Protein AF-A0A919PN87-F1 (afdb_monomer_lite)

Secondary structure (DSSP, 8-state):
--HHHHHHHHHHHHHHHHHHHHHHHHHHHS-SSSS-SB-HHHHHHHHHHHHHHHTTS-HHHHHHHHTT---TTTHHHHHHHHHHHHHHHHH--TTTB-HHHHHHHHHHHHHHHHTS-HHHHHHHHHHHHHHHHH--SHHHHHHHHHHHHHTTSS-GGG----PPPS------GGG-

Radius of gyration: 15.92 Å; chains: 1; bounding box: 39×38×41 Å

Organism: NCBI:txid685454

Sequence (176 aa):
MTTLERDAALARSLYHLATGTLSWLDDHVTGDRDEPDVDADALARMRRSVDWLLARLPADERARIEAGAADAASLPAVAGIFVDVQWWVGACDEDEIDLHVAVKTQESAVSHLLGLPDDQRDRFIELLDELAAAEPHAGRRYELLVFAFECGLVDDEDEPQHEEPDQREWVRPEDR

pLDDT: mean 92.38, std 7.07, range [63.16, 98.38]

Foldseek 3Di:
DDPFVLLQVLLLLLLCLLVVLLVVLVCQQPDPDPDGQADPVLSVLLVVLLVVLLVPDDPVQSVCSVVSNHTNVCRLSSLLSSLLSLLSLVQDDRVHHNPVSSVVSLVVSLVVLVVDDPVSNVVSLVSLVVNLVVDPDPLSSVSSQQVCVVSVVDDPVSHDPDDHPPDNHRDRPVRD

Structure (mmCIF, N/CA/C/O backbone):
data_AF-A0A919PN87-F1
#
_entry.id   AF-A0A919PN87-F1
#
loop_
_atom_site.group_PDB
_atom_site.id
_atom_site.type_symbol
_atom_site.label_atom_id
_atom_site.label_alt_id
_atom_site.label_comp_id
_atom_site.label_asym_id
_atom_site.label_entity_id
_atom_site.label_seq_id
_atom_site.pdbx_PDB_ins_code
_atom_site.Cartn_x
_atom_site.Cartn_y
_atom_site.Cartn_z
_atom_site.occupancy
_atom_site.B_iso_or_equiv
_atom_site.auth_seq_id
_atom_site.auth_comp_id
_atom_site.auth_asym_id
_atom_site.auth_atom_id
_atom_site.pdbx_PDB_model_num
ATOM 1 N N . MET A 1 1 ? -6.557 9.072 22.293 1.00 73.50 1 MET A N 1
ATOM 2 C CA . MET A 1 1 ? -6.964 8.822 20.900 1.00 73.50 1 MET A CA 1
ATOM 3 C C . MET A 1 1 ? -7.935 7.649 20.886 1.00 73.50 1 MET A C 1
ATOM 5 O O . MET A 1 1 ? -7.617 6.600 21.452 1.00 73.50 1 MET A O 1
ATOM 9 N N . THR A 1 2 ? -9.137 7.843 20.351 1.00 90.12 2 THR A N 1
ATOM 10 C CA . THR A 1 2 ? -10.133 6.769 20.154 1.00 90.12 2 THR A CA 1
ATOM 11 C C . THR A 1 2 ? -9.659 5.795 19.071 1.00 90.12 2 THR A C 1
ATOM 13 O O . THR A 1 2 ? -8.828 6.191 18.262 1.00 90.12 2 THR A O 1
ATOM 16 N N . THR A 1 3 ? -10.168 4.556 19.027 1.00 90.62 3 THR A N 1
ATOM 17 C CA . THR A 1 3 ? -9.815 3.572 17.978 1.00 90.62 3 THR A CA 1
ATOM 18 C C . THR A 1 3 ? -10.000 4.150 16.573 1.00 90.62 3 THR A C 1
ATOM 20 O O . THR A 1 3 ? -9.064 4.139 15.788 1.00 90.62 3 THR A O 1
ATOM 23 N N . LEU A 1 4 ? -11.137 4.807 16.313 1.00 91.19 4 LEU A N 1
ATOM 24 C CA . LEU A 1 4 ? -11.420 5.467 15.031 1.00 91.19 4 LEU A CA 1
ATOM 25 C C . LEU A 1 4 ? -10.387 6.541 14.660 1.00 91.19 4 LEU A C 1
ATOM 27 O O . LEU A 1 4 ? -10.016 6.673 13.499 1.00 91.19 4 LEU A O 1
ATOM 31 N N . GLU A 1 5 ? -9.917 7.326 15.631 1.00 91.25 5 GLU A N 1
ATOM 32 C CA . GLU A 1 5 ? -8.873 8.324 15.376 1.00 91.25 5 GLU A CA 1
ATOM 33 C C . GLU A 1 5 ? -7.522 7.670 15.052 1.00 91.25 5 GLU A C 1
ATOM 35 O O . GLU A 1 5 ? -6.783 8.215 14.230 1.00 91.25 5 GLU A O 1
ATOM 40 N N . ARG A 1 6 ? -7.203 6.520 15.670 1.00 93.25 6 ARG A N 1
ATOM 41 C CA . ARG A 1 6 ? -5.949 5.791 15.397 1.00 93.25 6 ARG A CA 1
ATOM 42 C C . ARG A 1 6 ? -5.994 5.135 14.031 1.00 93.25 6 ARG A C 1
ATOM 44 O O . ARG A 1 6 ? -5.060 5.332 13.266 1.00 93.25 6 ARG A O 1
ATOM 51 N N . ASP A 1 7 ? -7.094 4.463 13.705 1.00 96.25 7 ASP A N 1
ATOM 52 C CA . ASP A 1 7 ? -7.295 3.816 12.407 1.00 96.25 7 ASP A CA 1
ATOM 53 C C . ASP A 1 7 ? -7.237 4.842 11.276 1.00 96.25 7 ASP A C 1
ATOM 55 O O . ASP A 1 7 ? -6.569 4.632 10.270 1.00 96.25 7 ASP A O 1
ATOM 59 N N . ALA A 1 8 ? -7.860 6.008 11.470 1.00 95.12 8 ALA A N 1
ATOM 60 C CA . ALA A 1 8 ? -7.774 7.101 10.512 1.00 95.12 8 ALA A CA 1
ATOM 61 C C . ALA A 1 8 ? -6.341 7.650 10.375 1.00 95.12 8 ALA A C 1
ATOM 63 O O . ALA A 1 8 ? -5.932 8.050 9.287 1.00 95.12 8 ALA A O 1
ATOM 64 N N . ALA A 1 9 ? -5.572 7.712 11.466 1.00 95.56 9 ALA A N 1
ATOM 65 C CA . ALA A 1 9 ? -4.174 8.133 11.413 1.00 95.56 9 ALA A CA 1
ATOM 66 C C . ALA A 1 9 ? -3.301 7.108 10.678 1.00 95.56 9 ALA A C 1
ATOM 68 O O . ALA A 1 9 ? -2.539 7.506 9.801 1.00 95.56 9 ALA A O 1
ATOM 69 N N . LEU A 1 10 ? -3.475 5.817 10.966 1.00 97.38 10 LEU A N 1
ATOM 70 C CA . LEU A 1 10 ? -2.796 4.730 10.267 1.00 97.38 10 LEU A CA 1
ATOM 71 C C . LEU A 1 10 ? -3.145 4.728 8.772 1.00 97.38 10 LEU A C 1
ATOM 73 O O . LEU A 1 10 ? -2.243 4.686 7.940 1.00 97.38 10 LEU A O 1
ATOM 77 N N . ALA A 1 11 ? -4.426 4.880 8.418 1.00 97.25 11 ALA A N 1
ATOM 78 C CA . ALA A 1 11 ? -4.868 4.964 7.027 1.00 97.25 11 ALA A CA 1
ATOM 79 C C . ALA A 1 11 ? -4.181 6.118 6.282 1.00 97.25 11 ALA A C 1
ATOM 81 O O . ALA A 1 11 ? -3.697 5.938 5.169 1.00 97.25 11 ALA A O 1
ATOM 82 N N . ARG A 1 12 ? -4.071 7.303 6.895 1.00 95.88 12 ARG A N 1
ATOM 83 C CA . ARG A 1 12 ? -3.339 8.422 6.280 1.00 95.88 12 ARG A CA 1
ATOM 84 C C . ARG A 1 12 ? -1.854 8.118 6.112 1.00 95.88 12 ARG A C 1
ATOM 86 O O . ARG A 1 12 ? -1.320 8.390 5.041 1.00 95.88 12 ARG A O 1
ATOM 93 N N . SER A 1 13 ? -1.200 7.551 7.126 1.00 96.56 13 SER A N 1
ATOM 94 C CA . SER A 1 13 ? 0.222 7.192 7.047 1.00 96.56 13 SER A CA 1
ATOM 95 C C . SER A 1 13 ? 0.493 6.197 5.917 1.00 96.56 13 SER A C 1
ATOM 97 O O . SER A 1 13 ? 1.352 6.453 5.077 1.00 96.56 13 SER A O 1
ATOM 99 N N . LEU A 1 14 ? -0.286 5.115 5.834 1.00 97.50 14 LEU A N 1
ATOM 100 C CA . LEU A 1 14 ? -0.140 4.095 4.790 1.00 97.50 14 LEU A CA 1
ATOM 101 C C . LEU A 1 14 ? -0.439 4.653 3.392 1.00 97.50 14 LEU A C 1
ATOM 103 O O . LEU A 1 14 ? 0.272 4.341 2.439 1.00 97.50 14 LEU A O 1
ATOM 107 N N . TYR A 1 15 ? -1.440 5.529 3.259 1.00 95.38 15 TYR A N 1
ATOM 108 C CA . TYR A 1 15 ? -1.743 6.167 1.977 1.00 95.38 15 TYR A CA 1
ATOM 109 C C . TYR A 1 15 ? -0.616 7.102 1.528 1.00 95.38 15 TYR A C 1
ATOM 111 O O . TYR A 1 15 ? -0.219 7.086 0.361 1.00 95.38 15 TYR A O 1
ATOM 119 N N . HIS A 1 16 ? -0.066 7.897 2.450 1.00 94.94 16 HIS A N 1
ATOM 120 C CA . HIS A 1 16 ? 1.081 8.756 2.167 1.00 94.94 16 HIS A CA 1
ATOM 121 C C . HIS A 1 16 ? 2.330 7.956 1.813 1.00 94.94 16 HIS A C 1
ATOM 123 O O . HIS A 1 16 ? 3.074 8.379 0.934 1.00 94.94 16 HIS A O 1
ATOM 129 N N . LEU A 1 17 ? 2.541 6.800 2.441 1.00 95.81 17 LEU A N 1
ATOM 130 C CA . LEU A 1 17 ? 3.618 5.893 2.067 1.00 95.81 17 LEU A CA 1
ATOM 131 C C . LEU A 1 17 ? 3.427 5.345 0.655 1.00 95.81 17 LEU A C 1
ATOM 133 O O . LEU A 1 17 ? 4.314 5.508 -0.172 1.00 95.81 17 LEU A O 1
ATOM 137 N N . ALA A 1 18 ? 2.263 4.769 0.349 1.00 96.06 18 ALA A N 1
ATOM 138 C CA . ALA A 1 18 ? 1.993 4.201 -0.971 1.00 96.06 18 ALA A CA 1
ATOM 139 C C . ALA A 1 18 ? 2.124 5.254 -2.089 1.00 96.06 18 ALA A C 1
ATOM 141 O O . ALA A 1 18 ? 2.821 5.043 -3.081 1.00 96.06 18 ALA A O 1
ATOM 142 N N . THR A 1 19 ? 1.496 6.420 -1.920 1.00 94.38 19 THR A N 1
ATOM 143 C CA . THR A 1 19 ? 1.554 7.504 -2.918 1.00 94.38 19 THR A CA 1
ATOM 144 C C . THR A 1 19 ? 2.916 8.190 -2.973 1.00 94.38 19 THR A C 1
ATOM 146 O O . THR A 1 19 ? 3.364 8.563 -4.058 1.00 94.38 19 THR A O 1
ATOM 149 N N . GLY A 1 20 ? 3.596 8.326 -1.832 1.00 94.69 20 GLY A N 1
ATOM 150 C CA . GLY A 1 20 ? 4.961 8.834 -1.740 1.00 94.69 20 GLY A CA 1
ATOM 151 C C . GLY A 1 20 ? 5.955 7.931 -2.462 1.00 94.69 20 GLY A C 1
ATOM 152 O O . GLY A 1 20 ? 6.761 8.441 -3.231 1.00 94.69 20 GLY A O 1
ATOM 153 N N . THR A 1 21 ? 5.843 6.608 -2.302 1.00 96.25 21 THR A N 1
ATOM 154 C CA . THR A 1 21 ? 6.639 5.621 -3.046 1.00 96.25 21 THR A CA 1
ATOM 155 C C . THR A 1 21 ? 6.463 5.791 -4.551 1.00 96.25 21 THR A C 1
ATOM 157 O O . THR A 1 21 ? 7.446 5.968 -5.260 1.00 96.25 21 THR A O 1
ATOM 160 N N . LEU A 1 22 ? 5.222 5.801 -5.046 1.00 96.31 22 LEU A N 1
ATOM 161 C CA . LEU A 1 22 ? 4.972 5.954 -6.483 1.00 96.31 22 LEU A CA 1
ATOM 162 C C . LEU A 1 22 ? 5.480 7.300 -7.021 1.00 96.31 22 LEU A C 1
ATOM 164 O O . LEU A 1 22 ? 6.008 7.356 -8.127 1.00 96.31 22 LEU A O 1
ATOM 168 N N . SER A 1 23 ? 5.343 8.374 -6.238 1.00 94.44 23 SER A N 1
ATOM 169 C CA . SER A 1 23 ? 5.833 9.704 -6.627 1.00 94.44 23 SER A CA 1
ATOM 170 C C . SER A 1 23 ? 7.360 9.766 -6.648 1.00 94.44 23 SER A C 1
ATOM 172 O O . SER A 1 23 ? 7.929 10.369 -7.545 1.00 94.44 23 SER A O 1
ATOM 174 N N . TRP A 1 24 ? 8.031 9.121 -5.692 1.00 94.50 24 TRP A N 1
ATOM 175 C CA . TRP A 1 24 ? 9.489 9.022 -5.678 1.00 94.50 24 TRP A CA 1
ATOM 176 C C . TRP A 1 24 ? 10.008 8.219 -6.877 1.00 94.50 24 TRP A C 1
ATOM 178 O O . TRP A 1 24 ? 10.992 8.610 -7.492 1.00 94.50 24 TRP A O 1
ATOM 188 N N . LEU A 1 25 ? 9.311 7.147 -7.270 1.00 95.31 25 LEU A N 1
ATOM 189 C CA . LEU A 1 25 ? 9.653 6.385 -8.474 1.00 95.31 25 LEU A CA 1
ATOM 190 C C . LEU A 1 25 ? 9.480 7.201 -9.769 1.00 95.31 25 LEU A C 1
ATOM 192 O O . LEU A 1 25 ? 10.261 6.998 -10.695 1.00 95.31 25 LEU A O 1
ATOM 196 N N . ASP A 1 26 ? 8.537 8.155 -9.843 1.00 94.06 26 ASP A N 1
ATOM 197 C CA . ASP A 1 26 ? 8.428 9.056 -11.010 1.00 94.06 26 ASP A CA 1
ATOM 198 C C . ASP A 1 26 ? 9.726 9.856 -11.225 1.00 94.06 26 ASP A C 1
ATOM 200 O O . ASP A 1 26 ? 10.157 10.038 -12.366 1.00 94.06 26 ASP A O 1
ATOM 204 N N . ASP A 1 27 ? 10.378 10.299 -10.143 1.00 91.38 27 ASP A N 1
ATOM 205 C CA . ASP A 1 27 ? 11.636 11.053 -10.227 1.00 91.38 27 ASP A CA 1
ATOM 206 C C . ASP A 1 27 ? 12.764 10.211 -10.862 1.00 91.38 27 ASP A C 1
ATOM 208 O O . ASP A 1 27 ? 13.685 10.759 -11.474 1.00 91.38 27 ASP A O 1
ATOM 212 N N . HIS A 1 28 ? 12.660 8.880 -10.772 1.00 90.19 28 HIS A N 1
ATOM 213 C CA . HIS A 1 28 ? 13.586 7.911 -11.360 1.00 90.19 28 HIS A CA 1
ATOM 214 C C . HIS A 1 28 ? 13.227 7.484 -12.795 1.00 90.19 28 HIS A C 1
ATOM 216 O O . HIS A 1 28 ? 14.091 6.958 -13.498 1.00 90.19 28 HIS A O 1
ATOM 222 N N . VAL A 1 29 ? 12.013 7.786 -13.275 1.00 88.00 29 VAL A N 1
ATOM 223 C CA . VAL A 1 29 ? 11.628 7.609 -14.690 1.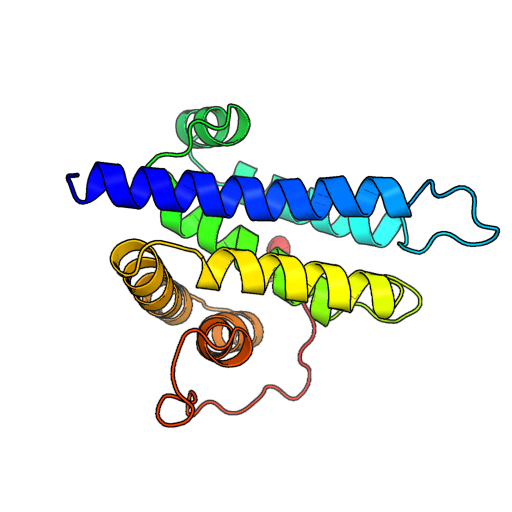00 88.00 29 VAL A CA 1
ATOM 224 C C . VAL A 1 29 ? 12.280 8.671 -15.579 1.00 88.00 29 VAL A C 1
ATOM 226 O O . VAL A 1 29 ? 12.650 8.402 -16.719 1.00 88.00 29 VAL A O 1
ATOM 229 N N . THR A 1 30 ? 12.416 9.903 -15.079 1.00 74.38 30 THR A N 1
ATOM 230 C CA . THR A 1 30 ? 12.934 11.049 -15.854 1.00 74.38 30 THR A CA 1
ATOM 231 C C . THR A 1 30 ? 14.351 11.470 -15.466 1.00 74.38 30 THR A C 1
ATOM 233 O O . THR A 1 30 ? 14.750 12.601 -15.749 1.00 74.38 30 THR A O 1
ATOM 236 N N . GLY A 1 31 ? 15.093 10.603 -14.774 1.00 65.88 31 GLY A N 1
ATOM 237 C CA . GLY A 1 31 ? 16.433 10.914 -14.282 1.00 65.88 31 GLY A CA 1
ATOM 238 C C . GLY A 1 31 ? 17.384 11.364 -15.397 1.00 65.88 31 GLY A C 1
ATOM 239 O O . GLY A 1 31 ? 17.297 10.910 -16.531 1.00 65.88 31 GLY A O 1
ATOM 240 N N . ASP A 1 32 ? 18.339 12.233 -15.058 1.00 63.16 32 ASP A N 1
ATOM 241 C CA . ASP A 1 32 ? 19.365 12.795 -15.964 1.00 63.16 32 ASP A CA 1
ATOM 242 C C . ASP A 1 32 ? 20.426 11.748 -16.412 1.00 63.16 32 ASP A C 1
ATOM 244 O O . ASP A 1 32 ? 21.548 12.095 -16.786 1.00 63.16 32 ASP A O 1
ATOM 248 N N . ARG A 1 33 ? 20.108 10.450 -16.293 1.00 66.56 33 ARG A N 1
ATOM 249 C CA . ARG A 1 33 ? 20.968 9.304 -16.623 1.00 66.56 33 ARG A CA 1
ATOM 250 C C . ARG A 1 33 ? 20.725 8.857 -18.066 1.00 66.56 33 ARG A C 1
ATOM 252 O O . ARG A 1 33 ? 19.665 9.105 -18.630 1.00 66.56 33 ARG A O 1
ATOM 259 N N . ASP A 1 34 ? 21.715 8.181 -18.652 1.00 71.44 34 ASP A N 1
ATOM 260 C CA . ASP A 1 34 ? 21.617 7.644 -20.018 1.00 71.44 34 ASP A CA 1
ATOM 261 C C . ASP A 1 34 ? 20.506 6.580 -20.151 1.00 71.44 34 ASP A C 1
ATOM 263 O O . ASP A 1 34 ? 19.907 6.453 -21.219 1.00 71.44 34 ASP A O 1
ATOM 267 N N . GLU A 1 35 ? 20.199 5.865 -19.063 1.00 77.12 35 GLU A N 1
ATOM 268 C CA . GLU A 1 35 ? 19.088 4.915 -18.940 1.00 77.12 35 GLU A CA 1
ATOM 269 C C . GLU A 1 35 ? 18.295 5.224 -17.654 1.00 77.12 35 GLU A C 1
ATOM 271 O O . GLU A 1 35 ? 18.912 5.530 -16.626 1.00 77.12 35 GLU A O 1
ATOM 276 N N . PRO A 1 36 ? 16.948 5.218 -17.703 1.00 86.62 36 PRO A N 1
ATOM 277 C CA . PRO A 1 36 ? 16.122 5.462 -16.526 1.00 86.62 36 PRO A CA 1
ATOM 278 C C . PRO A 1 36 ? 16.240 4.298 -15.538 1.00 86.62 36 PRO A C 1
ATOM 280 O O . PRO A 1 36 ? 16.303 3.144 -15.947 1.00 86.62 36 PRO A O 1
ATOM 283 N N . ASP A 1 37 ? 16.218 4.598 -14.238 1.00 92.94 37 ASP A N 1
ATOM 284 C CA . ASP A 1 37 ? 16.276 3.558 -13.199 1.00 92.94 37 ASP A CA 1
ATOM 285 C C . ASP A 1 37 ? 14.909 2.859 -13.006 1.00 92.94 37 ASP A C 1
ATOM 287 O O . ASP A 1 37 ? 14.804 1.891 -12.257 1.00 92.94 37 ASP A O 1
ATOM 291 N N . VAL A 1 38 ? 13.841 3.387 -13.615 1.00 95.56 38 VAL A N 1
ATOM 292 C CA . VAL A 1 38 ? 12.475 2.850 -13.549 1.00 95.56 38 VAL A CA 1
ATOM 293 C C . VAL A 1 38 ? 11.846 2.900 -14.937 1.00 95.56 38 VAL A C 1
ATOM 295 O O . VAL A 1 38 ? 11.784 3.964 -15.562 1.00 95.56 38 VAL A O 1
ATOM 298 N N . ASP A 1 39 ? 11.309 1.771 -15.392 1.00 95.62 39 ASP A N 1
ATOM 299 C CA . ASP A 1 39 ? 10.525 1.694 -16.617 1.00 95.62 39 ASP A CA 1
ATOM 300 C C . ASP A 1 39 ? 9.183 2.432 -16.466 1.00 95.62 39 ASP A C 1
ATOM 302 O O . ASP A 1 39 ? 8.369 2.183 -15.566 1.00 95.62 39 ASP A O 1
ATOM 306 N N . ALA A 1 40 ? 8.926 3.353 -17.395 1.00 95.12 40 ALA A N 1
ATOM 307 C CA . ALA A 1 40 ? 7.734 4.192 -17.369 1.00 95.12 40 ALA A CA 1
ATOM 308 C C . ALA A 1 40 ? 6.441 3.376 -17.537 1.00 95.12 40 ALA A C 1
ATOM 310 O O . ALA A 1 40 ? 5.409 3.716 -16.947 1.00 95.12 40 ALA A O 1
ATOM 311 N N . ASP A 1 41 ? 6.476 2.305 -18.336 1.00 95.88 41 ASP A N 1
ATOM 312 C CA . ASP A 1 41 ? 5.302 1.483 -18.619 1.00 95.88 41 ASP A CA 1
ATOM 313 C C . ASP A 1 41 ? 4.954 0.566 -17.436 1.00 95.88 41 ASP A C 1
ATOM 315 O O . ASP A 1 41 ? 3.766 0.379 -17.134 1.00 95.88 41 ASP A O 1
ATOM 319 N N . ALA A 1 42 ? 5.952 0.037 -16.726 1.00 95.75 42 ALA A N 1
ATOM 320 C CA . ALA A 1 42 ? 5.802 -0.678 -15.463 1.00 95.75 42 ALA A CA 1
ATOM 321 C C . ALA A 1 42 ? 5.158 0.216 -14.395 1.00 95.75 42 ALA A C 1
ATOM 323 O O . ALA A 1 42 ? 4.099 -0.128 -13.857 1.00 95.75 42 ALA A O 1
ATOM 324 N N . LEU A 1 43 ? 5.695 1.419 -14.169 1.00 97.06 43 LEU A N 1
ATOM 325 C CA . LEU A 1 43 ? 5.123 2.350 -13.194 1.00 97.06 43 LEU A CA 1
ATOM 326 C C . LEU A 1 43 ? 3.699 2.787 -13.580 1.00 97.06 43 LEU A C 1
ATOM 328 O O . LEU A 1 43 ? 2.796 2.835 -12.737 1.00 97.06 43 LEU A O 1
ATOM 332 N N . ALA A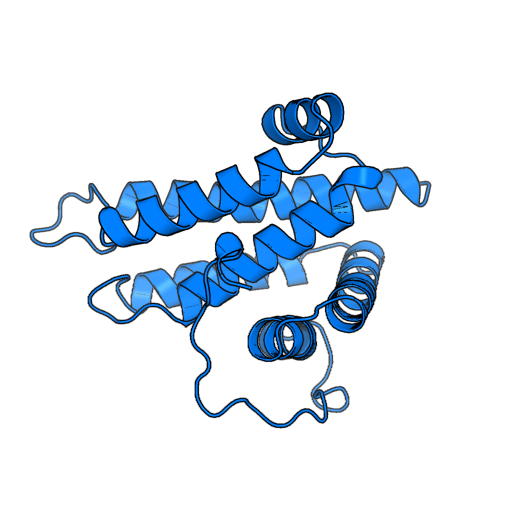 1 44 ? 3.444 3.039 -14.868 1.00 96.56 44 ALA A N 1
ATOM 333 C CA . ALA A 1 44 ? 2.105 3.362 -15.356 1.00 96.56 44 ALA A CA 1
ATOM 334 C C . ALA A 1 44 ? 1.109 2.202 -15.166 1.00 96.56 44 ALA A C 1
ATOM 336 O O . ALA A 1 44 ? -0.072 2.448 -14.897 1.00 96.56 44 ALA A O 1
ATOM 337 N N . ARG A 1 45 ? 1.548 0.939 -15.288 1.00 96.12 45 ARG A N 1
ATOM 338 C CA . ARG A 1 45 ? 0.720 -0.241 -14.969 1.00 96.12 45 ARG A CA 1
ATOM 339 C C . ARG A 1 45 ? 0.349 -0.278 -13.489 1.00 96.12 45 ARG A C 1
ATOM 341 O O . ARG A 1 45 ? -0.829 -0.490 -13.183 1.00 96.12 45 ARG A O 1
ATOM 348 N N . MET A 1 46 ? 1.298 -0.013 -12.593 1.00 97.06 46 MET A N 1
ATOM 349 C CA . MET A 1 46 ? 1.013 0.009 -11.159 1.00 97.06 46 MET A CA 1
ATOM 350 C C . MET A 1 46 ? 0.028 1.127 -10.793 1.00 97.06 46 MET A C 1
ATOM 352 O O . MET A 1 46 ? -0.957 0.887 -10.096 1.00 97.06 46 MET A O 1
ATOM 356 N N . ARG A 1 47 ? 0.203 2.334 -11.346 1.00 96.81 47 ARG A N 1
ATOM 357 C CA . ARG A 1 47 ? -0.736 3.454 -11.135 1.00 96.81 47 ARG A CA 1
ATOM 358 C C . ARG A 1 47 ? -2.158 3.116 -11.574 1.00 96.81 47 ARG A C 1
ATOM 360 O O . ARG A 1 47 ? -3.093 3.331 -10.810 1.00 96.81 47 ARG A O 1
ATOM 367 N N . ARG A 1 48 ? -2.322 2.505 -12.753 1.00 96.75 48 ARG A N 1
ATOM 368 C CA . ARG A 1 48 ? -3.639 2.039 -13.224 1.00 96.75 48 ARG A CA 1
ATOM 369 C C . ARG A 1 48 ? -4.276 1.022 -12.275 1.00 96.75 48 ARG A C 1
ATOM 371 O O . ARG A 1 48 ? -5.490 1.047 -12.101 1.00 96.75 48 ARG A O 1
ATOM 378 N N . SER A 1 49 ? -3.469 0.165 -11.657 1.00 96.62 49 SER A N 1
ATOM 379 C CA . SER A 1 49 ? -3.937 -0.828 -10.683 1.00 96.62 49 SER A CA 1
ATOM 380 C C . SER A 1 49 ? -4.416 -0.171 -9.385 1.00 96.62 49 SER A C 1
ATOM 382 O O . SER A 1 49 ? -5.469 -0.530 -8.856 1.00 96.62 49 SER A O 1
ATOM 384 N N . VAL A 1 50 ? -3.698 0.850 -8.901 1.00 95.81 50 VAL A N 1
ATOM 385 C CA . VAL A 1 50 ? -4.136 1.672 -7.759 1.00 95.81 50 VAL A CA 1
ATOM 386 C C . VAL A 1 50 ? -5.427 2.422 -8.088 1.00 95.81 50 VAL A C 1
ATOM 388 O O . VAL A 1 50 ? -6.380 2.362 -7.312 1.00 95.81 50 VAL A O 1
ATOM 391 N N . ASP A 1 51 ? -5.504 3.063 -9.256 1.00 95.06 51 ASP A N 1
ATOM 392 C CA . ASP A 1 51 ? -6.712 3.761 -9.708 1.00 95.06 51 ASP A CA 1
ATOM 393 C C . ASP A 1 51 ? -7.911 2.805 -9.803 1.00 95.06 51 ASP A C 1
ATOM 395 O O . ASP A 1 51 ? -9.025 3.150 -9.400 1.00 95.06 51 ASP A O 1
ATOM 399 N N . TRP A 1 52 ? -7.690 1.582 -10.296 1.00 95.50 52 TRP A N 1
ATOM 400 C CA . TRP A 1 52 ? -8.717 0.545 -10.372 1.00 95.50 52 TRP A CA 1
ATOM 401 C C . TRP A 1 52 ? -9.222 0.131 -8.985 1.00 95.50 52 TRP A C 1
ATOM 403 O O . TRP A 1 52 ? -10.435 0.028 -8.782 1.00 95.50 52 TRP A O 1
ATOM 413 N N . LEU A 1 53 ? -8.321 -0.053 -8.012 1.00 94.56 53 LEU A N 1
ATOM 414 C CA . LEU A 1 53 ? -8.683 -0.355 -6.624 1.00 94.56 53 LEU A CA 1
ATOM 415 C C . LEU A 1 53 ? -9.497 0.784 -5.999 1.00 94.56 53 LEU A C 1
ATOM 417 O O . LEU A 1 53 ? -10.574 0.545 -5.449 1.00 94.56 53 LEU A O 1
ATOM 421 N N . LEU A 1 54 ? -9.032 2.026 -6.142 1.00 93.12 54 LEU A N 1
ATOM 422 C CA . LEU A 1 54 ? -9.718 3.209 -5.617 1.00 93.12 54 LEU A CA 1
ATOM 423 C C . LEU A 1 54 ? -11.093 3.418 -6.266 1.00 93.12 54 LEU A C 1
ATOM 425 O O . LEU A 1 54 ? -12.037 3.843 -5.599 1.00 93.12 54 LEU A O 1
ATOM 429 N N . ALA A 1 55 ? -11.253 3.081 -7.547 1.00 94.12 55 ALA A N 1
ATOM 430 C CA . ALA A 1 55 ? -12.528 3.187 -8.254 1.00 94.12 55 ALA A CA 1
ATOM 431 C C . ALA A 1 55 ? -13.625 2.248 -7.720 1.00 94.12 55 ALA A C 1
ATOM 433 O O . ALA A 1 55 ? -14.800 2.463 -8.027 1.00 94.12 55 ALA A O 1
ATOM 434 N N . ARG A 1 56 ? -13.268 1.233 -6.923 1.00 92.56 56 ARG A N 1
ATOM 435 C CA . ARG A 1 56 ? -14.217 0.298 -6.292 1.00 92.56 56 ARG A CA 1
ATOM 436 C C . ARG A 1 56 ? -14.756 0.797 -4.955 1.00 92.56 56 ARG A C 1
ATOM 438 O O . ARG A 1 56 ? -15.722 0.227 -4.449 1.00 92.56 56 ARG A O 1
ATOM 445 N N . LEU A 1 57 ? -14.148 1.836 -4.391 1.00 92.94 57 LEU A N 1
ATOM 446 C CA . LEU A 1 57 ? -14.600 2.443 -3.148 1.00 92.94 57 LEU A CA 1
ATOM 447 C C . LEU A 1 57 ? -15.827 3.336 -3.389 1.00 92.94 57 LEU A C 1
ATOM 449 O O . LEU A 1 57 ? -16.013 3.865 -4.493 1.00 92.94 57 LEU A O 1
ATOM 453 N N . PRO A 1 58 ? -16.667 3.551 -2.361 1.00 94.81 58 PRO A N 1
ATOM 454 C CA . PRO A 1 58 ? -17.677 4.601 -2.386 1.00 94.81 58 PRO A CA 1
ATOM 455 C C . PRO A 1 58 ? -17.072 5.944 -2.816 1.00 94.81 58 PRO A C 1
ATOM 457 O O . PRO A 1 58 ? -15.970 6.306 -2.409 1.00 94.81 58 PRO A O 1
ATOM 460 N N . ALA A 1 59 ? -17.788 6.706 -3.648 1.00 92.69 59 ALA A N 1
ATOM 461 C CA . ALA A 1 59 ? -17.245 7.926 -4.253 1.00 92.69 59 ALA A CA 1
ATOM 462 C C . ALA A 1 59 ? -16.811 8.981 -3.219 1.00 92.69 59 ALA A C 1
ATOM 464 O O . ALA A 1 59 ? -15.865 9.729 -3.458 1.00 92.69 59 ALA A O 1
ATOM 465 N N . ASP A 1 60 ? -17.500 9.048 -2.080 1.00 92.50 60 ASP A N 1
ATOM 466 C CA . ASP A 1 60 ? -17.164 9.942 -0.976 1.00 92.50 60 ASP A CA 1
ATOM 467 C C . ASP A 1 60 ? -15.914 9.481 -0.216 1.00 92.50 60 ASP A C 1
ATOM 469 O O . ASP A 1 60 ? -15.111 10.319 0.186 1.00 92.50 60 ASP A O 1
ATOM 473 N N . GLU A 1 61 ? -15.732 8.172 -0.049 1.00 92.62 61 GLU A N 1
ATOM 474 C CA . GLU A 1 61 ? -14.533 7.578 0.543 1.00 92.62 61 GLU A CA 1
ATOM 475 C C . GLU A 1 61 ? -13.318 7.798 -0.360 1.00 92.62 61 GLU A C 1
ATOM 477 O O . GLU A 1 61 ? -12.308 8.343 0.086 1.00 92.62 61 GLU A O 1
ATOM 482 N N . ARG A 1 62 ? -13.453 7.510 -1.660 1.00 93.06 62 ARG A N 1
ATOM 483 C CA . ARG A 1 62 ? -12.410 7.784 -2.655 1.00 93.06 62 ARG A CA 1
ATOM 484 C C . ARG A 1 62 ? -11.988 9.254 -2.641 1.00 93.06 62 ARG A C 1
ATOM 486 O O . ARG A 1 62 ? -10.802 9.544 -2.545 1.00 93.06 62 ARG A O 1
ATOM 493 N N . ALA A 1 63 ? -12.949 10.180 -2.670 1.00 91.31 63 ALA A N 1
ATOM 494 C CA . ALA A 1 63 ? -12.653 11.612 -2.642 1.00 91.31 63 ALA A CA 1
ATOM 495 C C . ALA A 1 63 ? -11.925 12.042 -1.354 1.00 91.31 63 ALA A C 1
ATOM 497 O O . ALA A 1 63 ? -11.081 12.938 -1.394 1.00 91.31 63 ALA A O 1
ATOM 498 N N . ARG A 1 64 ? -12.228 11.414 -0.206 1.00 92.00 64 ARG A N 1
ATOM 499 C CA . ARG A 1 64 ? -11.498 11.655 1.050 1.00 92.00 64 ARG A CA 1
ATOM 500 C C . ARG A 1 64 ? -10.057 11.164 0.959 1.00 92.00 64 ARG A C 1
ATOM 502 O O . ARG A 1 64 ? -9.158 11.915 1.328 1.00 92.00 64 ARG A O 1
ATOM 509 N N . ILE A 1 65 ? -9.833 9.955 0.449 1.00 90.25 65 ILE A N 1
ATOM 510 C CA . ILE A 1 65 ? -8.491 9.389 0.250 1.00 90.25 65 ILE A CA 1
ATOM 511 C C . ILE A 1 65 ? -7.666 10.276 -0.694 1.00 90.25 65 ILE A C 1
ATOM 513 O O . ILE A 1 65 ? -6.579 10.711 -0.324 1.00 90.25 65 ILE A O 1
ATOM 517 N N . GLU A 1 66 ? -8.214 10.633 -1.860 1.00 87.75 66 GLU A N 1
ATOM 518 C CA . GLU A 1 66 ? -7.566 11.506 -2.853 1.00 87.75 66 GLU A CA 1
ATOM 519 C C . GLU A 1 66 ? -7.200 12.883 -2.271 1.00 87.75 66 GLU A C 1
ATOM 521 O O . GLU A 1 66 ? -6.164 13.452 -2.610 1.00 87.75 66 GLU A O 1
ATOM 526 N N . ALA A 1 67 ? -8.011 13.405 -1.345 1.00 88.50 67 ALA A N 1
ATOM 527 C CA . ALA A 1 67 ? -7.743 14.652 -0.631 1.00 88.50 67 ALA A CA 1
ATOM 528 C C . ALA A 1 67 ? -6.744 14.512 0.541 1.00 88.50 67 ALA A C 1
ATOM 530 O O . ALA A 1 67 ? -6.522 15.483 1.267 1.00 88.50 67 ALA A O 1
ATOM 531 N N . GLY A 1 68 ? -6.170 13.324 0.773 1.00 84.06 68 GLY A N 1
ATOM 532 C CA . GLY A 1 68 ? -5.290 13.038 1.916 1.00 84.06 68 GLY A CA 1
ATOM 533 C C . GLY A 1 68 ? -6.025 12.963 3.261 1.00 84.06 68 GLY A C 1
ATOM 534 O O . GLY A 1 68 ? -5.412 13.002 4.326 1.00 84.06 68 GLY A O 1
ATOM 535 N N . ALA A 1 69 ? -7.352 12.862 3.230 1.00 89.00 69 ALA A N 1
ATOM 536 C CA . ALA A 1 69 ? -8.235 12.818 4.388 1.00 89.00 69 ALA A CA 1
ATOM 537 C C . ALA A 1 69 ? -8.777 11.402 4.644 1.00 89.00 69 ALA A C 1
ATOM 539 O O . ALA A 1 69 ? -9.916 11.257 5.092 1.00 89.00 69 ALA A O 1
ATOM 540 N N . ALA A 1 70 ? -7.968 10.370 4.361 1.00 89.00 70 ALA A N 1
ATOM 541 C CA . ALA A 1 70 ? -8.309 8.982 4.660 1.00 89.00 70 ALA A CA 1
ATOM 542 C C . ALA A 1 70 ? -8.771 8.839 6.122 1.00 89.00 70 ALA A C 1
ATOM 544 O O . ALA A 1 70 ? -8.215 9.449 7.050 1.00 89.00 70 ALA A O 1
ATOM 545 N N . ASP A 1 71 ? -9.832 8.065 6.306 1.00 90.94 71 ASP A N 1
ATOM 546 C CA . ASP A 1 71 ? -10.485 7.829 7.587 1.00 90.94 71 ASP A CA 1
ATOM 547 C C . ASP A 1 71 ? -10.372 6.354 7.994 1.00 90.94 71 ASP A C 1
ATOM 549 O O . ASP A 1 71 ? -9.750 5.545 7.309 1.00 90.94 71 ASP A O 1
ATOM 553 N N . ALA A 1 72 ? -10.962 6.000 9.135 1.00 92.94 72 ALA A N 1
ATOM 554 C CA . ALA A 1 72 ? -10.929 4.629 9.634 1.00 92.94 72 ALA A CA 1
ATOM 555 C C . ALA A 1 72 ? -11.587 3.623 8.672 1.00 92.94 72 ALA A C 1
ATOM 557 O O . ALA A 1 72 ? -11.159 2.476 8.612 1.00 92.94 72 ALA A O 1
ATOM 558 N N . ALA A 1 73 ? -12.605 4.038 7.908 1.00 92.88 73 ALA A N 1
ATOM 559 C CA . ALA A 1 73 ? -13.281 3.156 6.956 1.00 92.88 73 ALA A CA 1
ATOM 560 C C . ALA A 1 73 ? -12.386 2.826 5.752 1.00 92.88 73 ALA A C 1
ATOM 562 O O . ALA A 1 73 ? -12.446 1.718 5.231 1.00 92.88 73 ALA A O 1
ATOM 563 N N . SER A 1 74 ? -11.504 3.761 5.389 1.00 94.81 74 SER A N 1
ATOM 564 C CA . SER A 1 74 ? -10.543 3.622 4.290 1.00 94.81 74 SER A CA 1
ATOM 565 C C . SER A 1 74 ? -9.387 2.662 4.604 1.00 94.81 74 SER A C 1
ATOM 567 O O . SER A 1 74 ? -8.664 2.245 3.697 1.00 94.81 74 SER A O 1
ATOM 569 N N . LEU A 1 75 ? -9.169 2.340 5.885 1.00 96.81 75 LEU A N 1
ATOM 570 C CA . LEU A 1 75 ? -7.968 1.651 6.356 1.00 96.81 75 LEU A CA 1
ATOM 571 C C . LEU A 1 75 ? -7.710 0.303 5.645 1.00 96.81 75 LEU A C 1
ATOM 573 O O . LEU A 1 75 ? -6.595 0.133 5.152 1.00 96.81 75 LEU A O 1
ATOM 577 N N . PRO A 1 76 ? -8.682 -0.625 5.503 1.00 97.00 76 PRO A N 1
ATOM 578 C CA . PRO A 1 76 ? -8.435 -1.902 4.825 1.00 97.00 76 PRO A CA 1
ATOM 579 C C . PRO A 1 76 ? -8.013 -1.733 3.363 1.00 97.00 76 PRO A C 1
ATOM 581 O O . PRO A 1 76 ? -7.079 -2.386 2.902 1.00 97.00 76 PRO A O 1
ATOM 584 N N . ALA A 1 77 ? -8.665 -0.821 2.636 1.00 96.06 77 ALA A N 1
ATOM 585 C CA . ALA A 1 77 ? -8.361 -0.570 1.232 1.00 96.06 77 ALA A CA 1
ATOM 586 C C . ALA A 1 77 ? -6.960 0.024 1.057 1.00 96.06 77 ALA A C 1
ATOM 588 O O . ALA A 1 77 ? -6.188 -0.428 0.213 1.00 96.06 77 ALA A O 1
ATOM 589 N N . VAL A 1 78 ? -6.612 1.009 1.886 1.00 96.94 78 VAL A N 1
ATOM 590 C CA . VAL A 1 78 ? -5.297 1.649 1.843 1.00 96.94 78 VAL A CA 1
ATOM 591 C C . VAL A 1 78 ? -4.186 0.678 2.244 1.00 96.94 78 VAL A C 1
ATOM 593 O O . VAL A 1 78 ? -3.151 0.651 1.583 1.00 96.94 78 VAL A O 1
ATOM 596 N N . ALA A 1 79 ? -4.391 -0.134 3.283 1.00 98.19 79 ALA A N 1
ATOM 597 C CA . ALA A 1 79 ? -3.425 -1.152 3.686 1.00 98.19 79 ALA A CA 1
ATOM 598 C C . ALA A 1 79 ? -3.178 -2.166 2.560 1.00 98.19 79 ALA A C 1
ATOM 600 O O . ALA A 1 79 ? -2.029 -2.438 2.221 1.00 98.19 79 ALA A O 1
ATOM 601 N N . GLY A 1 80 ? -4.245 -2.642 1.909 1.00 97.50 80 GLY A N 1
ATOM 602 C CA . GLY A 1 80 ? -4.136 -3.538 0.759 1.00 97.50 80 GLY A CA 1
ATOM 603 C C . GLY A 1 80 ? -3.406 -2.916 -0.438 1.00 97.50 80 GLY A C 1
ATOM 604 O O . GLY A 1 80 ? -2.623 -3.608 -1.086 1.00 97.50 80 GLY A O 1
ATOM 605 N N . ILE A 1 81 ? -3.625 -1.624 -0.718 1.00 97.38 81 ILE A N 1
ATOM 606 C CA . ILE A 1 81 ? -2.890 -0.875 -1.755 1.00 97.38 81 ILE A CA 1
ATOM 607 C C . ILE A 1 81 ? -1.408 -0.762 -1.393 1.00 97.38 81 ILE A C 1
ATOM 609 O O . ILE A 1 81 ? -0.554 -0.966 -2.249 1.00 97.38 81 ILE A O 1
ATOM 613 N N . PHE A 1 82 ? -1.093 -0.434 -0.140 1.00 98.06 82 PHE A N 1
ATOM 614 C CA . PHE A 1 82 ? 0.288 -0.304 0.309 1.00 98.06 82 PHE A CA 1
ATOM 615 C C . PHE A 1 82 ? 1.059 -1.622 0.155 1.00 98.06 82 PHE A C 1
ATOM 617 O O . PHE A 1 82 ? 2.138 -1.616 -0.435 1.00 98.06 82 PHE A O 1
ATOM 624 N N . VAL A 1 83 ? 0.479 -2.747 0.590 1.00 97.88 83 VAL A N 1
ATOM 625 C CA . VAL A 1 83 ? 1.077 -4.079 0.388 1.00 97.88 83 VAL A CA 1
ATOM 626 C C . VAL A 1 83 ? 1.236 -4.389 -1.100 1.00 97.88 83 VAL A C 1
ATOM 628 O O . VAL A 1 83 ? 2.295 -4.849 -1.510 1.00 97.88 83 VAL A O 1
ATOM 631 N N . ASP A 1 84 ? 0.239 -4.070 -1.933 1.00 97.81 84 ASP A N 1
ATOM 632 C CA . ASP A 1 84 ? 0.340 -4.278 -3.383 1.00 97.81 84 ASP A CA 1
ATOM 633 C C . ASP A 1 84 ? 1.484 -3.485 -4.022 1.00 97.81 84 ASP A C 1
ATOM 635 O O . ASP A 1 84 ? 2.114 -3.996 -4.943 1.00 97.81 84 ASP A O 1
ATOM 639 N N . VAL A 1 85 ? 1.750 -2.257 -3.562 1.00 97.88 85 VAL A N 1
ATOM 640 C CA . VAL A 1 85 ? 2.888 -1.450 -4.034 1.00 97.88 85 VAL A CA 1
ATOM 641 C C . VAL A 1 85 ? 4.206 -2.106 -3.644 1.00 97.88 85 VAL A C 1
ATOM 643 O O . VAL A 1 85 ? 5.089 -2.223 -4.485 1.00 97.88 85 VAL A O 1
ATOM 646 N N . GLN A 1 86 ? 4.348 -2.546 -2.394 1.00 97.56 86 GLN A N 1
ATOM 647 C CA . GLN A 1 86 ? 5.594 -3.158 -1.926 1.00 97.56 86 GLN A CA 1
ATOM 648 C C . GLN A 1 86 ? 5.857 -4.521 -2.574 1.00 97.56 86 GLN A C 1
ATOM 650 O O . GLN A 1 86 ? 6.999 -4.812 -2.930 1.00 97.56 86 GLN A O 1
ATOM 655 N N . TRP A 1 87 ? 4.805 -5.321 -2.777 1.00 96.31 87 TRP A N 1
ATOM 656 C CA . TRP A 1 87 ? 4.897 -6.580 -3.509 1.00 96.31 87 TRP A CA 1
ATOM 657 C C . TRP A 1 87 ? 5.291 -6.346 -4.967 1.00 96.31 87 TRP A C 1
ATOM 659 O O . TRP A 1 87 ? 6.201 -7.002 -5.459 1.00 96.31 87 TRP A O 1
ATOM 669 N N . TRP A 1 88 ? 4.666 -5.374 -5.641 1.00 97.19 88 TRP A N 1
ATOM 670 C CA . TRP A 1 88 ? 5.026 -5.017 -7.014 1.00 97.19 88 TRP A CA 1
ATOM 671 C C . TRP A 1 88 ? 6.501 -4.618 -7.131 1.00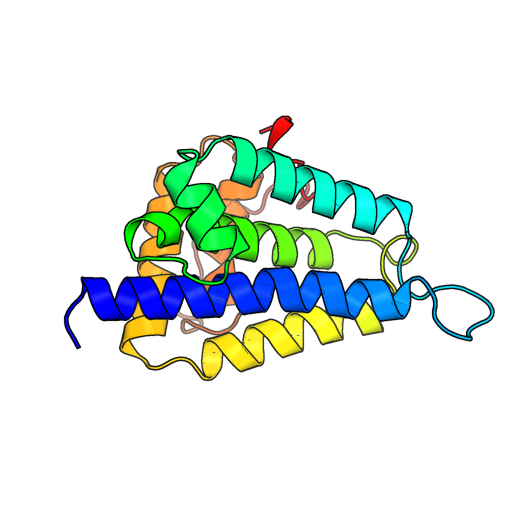 97.19 88 TRP A C 1
ATOM 673 O O . TRP A 1 88 ? 7.202 -5.168 -7.971 1.00 97.19 88 TRP A O 1
ATOM 683 N N . VAL A 1 89 ? 6.994 -3.742 -6.246 1.00 96.88 89 VAL A N 1
ATOM 684 C CA . VAL A 1 89 ? 8.410 -3.334 -6.239 1.00 96.88 89 VAL A CA 1
ATOM 685 C C . VAL A 1 89 ? 9.345 -4.534 -6.076 1.00 96.88 89 VAL A C 1
ATOM 687 O O . VAL A 1 89 ? 10.364 -4.597 -6.753 1.00 96.88 89 VAL A O 1
ATOM 690 N N . GLY A 1 90 ? 9.010 -5.481 -5.195 1.00 94.38 90 GLY A N 1
ATOM 691 C CA . GLY A 1 90 ? 9.824 -6.679 -4.972 1.00 94.38 90 GLY A CA 1
ATOM 692 C C . GLY A 1 90 ? 9.735 -7.724 -6.088 1.00 94.38 90 GLY A C 1
ATOM 693 O O . GLY A 1 90 ? 10.618 -8.571 -6.189 1.00 94.38 90 GLY A O 1
ATOM 694 N N . ALA A 1 91 ? 8.678 -7.681 -6.901 1.00 93.56 91 ALA A N 1
ATOM 695 C CA . ALA A 1 91 ? 8.454 -8.608 -8.006 1.00 93.56 91 ALA A CA 1
ATOM 696 C C . ALA A 1 91 ? 8.995 -8.097 -9.351 1.00 93.56 91 ALA A C 1
ATOM 698 O O . ALA A 1 91 ? 9.137 -8.901 -10.273 1.00 93.56 91 ALA A O 1
ATOM 699 N N . CYS A 1 92 ? 9.273 -6.795 -9.476 1.00 94.38 92 CYS A N 1
ATOM 700 C CA . CYS A 1 92 ? 9.893 -6.222 -10.667 1.00 94.38 92 CYS A CA 1
ATOM 701 C C . CYS A 1 92 ? 11.305 -6.771 -10.887 1.00 94.38 92 CYS A C 1
ATOM 703 O O . CYS A 1 92 ? 12.078 -6.945 -9.942 1.00 94.38 92 CYS A O 1
ATOM 705 N N . ASP A 1 93 ? 11.644 -7.019 -12.150 1.00 92.81 93 ASP A N 1
ATOM 706 C CA . ASP A 1 93 ? 13.009 -7.352 -12.549 1.00 92.81 93 ASP A CA 1
ATOM 707 C C . ASP A 1 93 ? 13.875 -6.091 -12.738 1.00 92.81 93 ASP A C 1
ATOM 709 O O . ASP A 1 93 ? 13.396 -4.960 -12.633 1.00 92.81 93 ASP A O 1
ATOM 713 N N . GLU A 1 94 ? 15.171 -6.295 -13.005 1.00 91.19 94 GLU A N 1
ATOM 714 C CA . GLU A 1 94 ? 16.138 -5.203 -13.200 1.00 91.19 94 GLU A CA 1
ATOM 715 C C . GLU A 1 94 ? 15.849 -4.347 -14.447 1.00 91.19 94 GLU A C 1
ATOM 717 O O . GLU A 1 94 ? 16.342 -3.222 -14.518 1.00 91.19 94 GLU A O 1
ATOM 722 N N . ASP A 1 95 ? 15.061 -4.847 -15.411 1.00 92.38 95 ASP A N 1
ATOM 723 C CA . ASP A 1 95 ? 14.652 -4.082 -16.595 1.00 92.38 95 ASP A CA 1
ATOM 724 C C . ASP A 1 95 ? 13.452 -3.162 -16.275 1.00 92.38 95 ASP A C 1
ATOM 726 O O . ASP A 1 95 ? 13.264 -2.134 -16.929 1.00 92.38 95 ASP A O 1
ATOM 730 N N . GLU A 1 96 ? 12.633 -3.507 -15.273 1.00 95.31 96 GLU A N 1
ATOM 731 C CA . GLU A 1 96 ? 11.492 -2.706 -14.818 1.00 95.31 96 GLU A CA 1
ATOM 732 C C . GLU A 1 96 ? 11.859 -1.693 -13.723 1.00 95.31 96 GLU A C 1
ATOM 734 O O . GLU A 1 96 ? 11.423 -0.538 -13.775 1.00 95.31 96 GLU A O 1
ATOM 739 N N . ILE A 1 97 ? 12.622 -2.111 -12.711 1.00 95.94 97 ILE A N 1
ATOM 740 C CA . ILE A 1 97 ? 13.121 -1.246 -11.637 1.00 95.94 97 ILE A CA 1
ATOM 741 C C . ILE A 1 97 ? 14.552 -1.666 -11.318 1.00 95.94 97 ILE A C 1
ATOM 743 O O . ILE A 1 97 ? 14.800 -2.797 -10.903 1.00 95.94 97 ILE A O 1
ATOM 747 N N . ASP A 1 98 ? 15.489 -0.725 -11.419 1.00 95.69 98 ASP A N 1
ATOM 748 C CA . ASP A 1 98 ? 16.862 -0.938 -10.977 1.00 95.69 98 ASP A CA 1
ATOM 749 C C . ASP A 1 98 ? 16.882 -1.473 -9.536 1.00 95.69 98 ASP A C 1
ATOM 751 O O . ASP A 1 98 ? 16.245 -0.929 -8.626 1.00 95.69 98 ASP A O 1
ATOM 755 N N . LEU A 1 99 ? 17.653 -2.538 -9.311 1.00 94.69 99 LEU A N 1
ATOM 756 C CA . LEU A 1 99 ? 17.670 -3.251 -8.035 1.00 94.69 99 LEU A CA 1
ATOM 757 C C . LEU A 1 99 ? 18.002 -2.332 -6.849 1.00 94.69 99 LEU A C 1
ATOM 759 O O . LEU A 1 99 ? 17.460 -2.505 -5.756 1.00 94.69 99 LEU A O 1
ATOM 763 N N . HIS A 1 100 ? 18.878 -1.337 -7.033 1.00 94.62 100 HIS A N 1
ATOM 764 C CA . HIS A 1 100 ? 19.189 -0.389 -5.966 1.00 94.62 100 HIS A CA 1
ATOM 765 C C . HIS A 1 100 ? 17.979 0.491 -5.638 1.00 94.62 100 HIS A C 1
ATOM 767 O O . HIS A 1 100 ? 17.692 0.716 -4.460 1.00 94.62 100 HIS A O 1
ATOM 773 N N . VAL A 1 101 ? 17.254 0.962 -6.652 1.00 95.81 101 VAL A N 1
ATOM 774 C CA . VAL A 1 101 ? 16.020 1.742 -6.486 1.00 95.81 101 VAL A CA 1
ATOM 775 C C . VAL A 1 101 ? 14.916 0.911 -5.824 1.00 95.81 101 VAL A C 1
ATOM 777 O O . VAL A 1 101 ? 14.276 1.400 -4.884 1.00 95.81 101 VAL A O 1
ATOM 780 N N . ALA A 1 102 ? 14.738 -0.351 -6.223 1.00 96.56 102 ALA A N 1
ATOM 781 C CA . ALA A 1 102 ? 13.776 -1.267 -5.608 1.00 96.56 102 ALA A CA 1
ATOM 782 C C . ALA A 1 102 ? 14.075 -1.484 -4.113 1.00 96.56 102 ALA A C 1
ATOM 784 O O . ALA A 1 102 ? 13.226 -1.216 -3.258 1.00 96.56 102 ALA A O 1
ATOM 785 N N . VAL A 1 103 ? 15.321 -1.847 -3.779 1.00 95.81 103 VAL A N 1
ATOM 786 C CA . VAL A 1 103 ? 15.758 -2.046 -2.386 1.00 95.81 103 VAL A CA 1
ATOM 787 C C . VAL A 1 103 ? 15.586 -0.768 -1.566 1.00 95.81 103 VAL A C 1
ATOM 789 O O . VAL A 1 103 ? 15.066 -0.817 -0.453 1.00 95.81 103 VAL A O 1
ATOM 792 N N . LYS A 1 104 ? 15.961 0.402 -2.101 1.00 96.50 104 LYS A N 1
ATOM 793 C CA . LYS A 1 104 ? 15.791 1.679 -1.386 1.00 96.50 104 LYS A CA 1
ATOM 794 C C . LYS A 1 104 ? 14.340 2.040 -1.127 1.00 96.50 104 LYS A C 1
ATOM 796 O O . LYS A 1 104 ? 14.035 2.579 -0.060 1.00 96.50 104 LYS A O 1
ATOM 801 N N . THR A 1 105 ? 13.458 1.705 -2.056 1.00 96.25 105 THR A N 1
ATOM 802 C CA . THR A 1 105 ? 12.020 1.889 -1.881 1.00 96.25 105 THR A CA 1
ATOM 803 C C . THR A 1 105 ? 11.500 1.056 -0.714 1.00 96.25 105 THR A C 1
ATOM 805 O O . THR A 1 105 ? 10.847 1.599 0.182 1.00 96.25 105 THR A O 1
ATOM 808 N N . GLN A 1 106 ? 11.834 -0.236 -0.689 1.00 96.25 106 GLN A N 1
ATOM 809 C CA . GLN A 1 106 ? 11.386 -1.158 0.354 1.00 96.25 106 GLN A CA 1
ATOM 810 C C . GLN A 1 106 ? 12.008 -0.822 1.718 1.00 96.25 106 GLN A C 1
ATOM 812 O O . GLN A 1 106 ? 11.284 -0.717 2.707 1.00 96.25 106 GLN A O 1
ATOM 817 N N . GLU A 1 107 ? 13.315 -0.534 1.785 1.00 96.25 107 GLU A N 1
ATOM 818 C CA . GLU A 1 107 ? 13.992 -0.101 3.021 1.00 96.25 107 GLU A CA 1
ATOM 819 C C . GLU A 1 107 ? 13.343 1.158 3.616 1.00 96.25 107 GLU A C 1
ATOM 821 O O . GLU A 1 107 ? 13.142 1.252 4.830 1.00 96.25 107 GLU A O 1
ATOM 826 N N . SER A 1 108 ? 12.994 2.135 2.770 1.00 96.00 108 SER A N 1
ATOM 827 C CA . SER A 1 108 ? 12.331 3.361 3.219 1.00 96.00 108 SER A CA 1
ATOM 828 C C . SER A 1 108 ? 10.928 3.084 3.763 1.00 96.00 108 SER A C 1
ATOM 830 O O . SER A 1 108 ? 10.532 3.689 4.763 1.00 96.00 108 SER A O 1
ATOM 832 N N . ALA A 1 109 ? 10.171 2.186 3.125 1.00 95.56 109 ALA A N 1
ATOM 833 C CA . ALA A 1 109 ? 8.847 1.792 3.591 1.00 95.56 109 ALA A CA 1
ATOM 834 C C . ALA A 1 109 ? 8.931 1.067 4.944 1.00 95.56 109 ALA A C 1
ATOM 836 O O . ALA A 1 109 ? 8.267 1.473 5.899 1.00 95.56 109 ALA A O 1
ATOM 837 N N . VAL A 1 110 ? 9.821 0.077 5.062 1.00 96.12 110 VAL A N 1
ATOM 838 C CA . VAL A 1 110 ? 10.084 -0.666 6.305 1.00 96.12 110 VAL A CA 1
ATOM 839 C C . VAL A 1 110 ? 10.516 0.270 7.431 1.00 96.12 110 VAL A C 1
ATOM 841 O O . VAL A 1 110 ? 9.951 0.229 8.524 1.00 96.12 110 VAL A O 1
ATOM 844 N N . SER A 1 111 ? 11.456 1.184 7.167 1.00 96.94 111 SER A N 1
ATOM 845 C CA . SER A 1 111 ? 11.901 2.155 8.171 1.00 96.94 111 SER A CA 1
ATOM 846 C C . SER A 1 111 ? 10.755 3.023 8.693 1.00 96.94 111 SER A C 1
ATOM 848 O O . SER A 1 111 ? 10.790 3.428 9.856 1.00 96.94 111 SER A O 1
ATOM 850 N N . HIS A 1 112 ? 9.758 3.339 7.862 1.00 97.12 112 HIS A N 1
ATOM 851 C CA . HIS A 1 112 ? 8.588 4.084 8.310 1.00 97.12 112 HIS A CA 1
ATOM 852 C C . HIS A 1 112 ? 7.652 3.220 9.157 1.00 97.12 112 HIS A C 1
ATOM 854 O O . HIS A 1 112 ? 7.198 3.683 10.202 1.00 97.12 112 HIS A O 1
ATOM 860 N N . LEU A 1 113 ? 7.390 1.974 8.745 1.00 97.44 113 LEU A N 1
ATOM 861 C CA . LEU A 1 113 ? 6.548 1.037 9.498 1.00 97.44 113 LEU A CA 1
ATOM 862 C C . LEU A 1 113 ? 7.113 0.765 10.900 1.00 97.44 113 LEU A C 1
ATOM 864 O O . LEU A 1 113 ? 6.374 0.805 11.882 1.00 97.44 113 LEU A O 1
ATOM 868 N N . LEU A 1 114 ? 8.432 0.582 11.015 1.00 96.56 114 LEU A N 1
ATOM 869 C CA . LEU A 1 114 ? 9.120 0.424 12.301 1.00 96.56 114 LEU A CA 1
ATOM 870 C C . LEU A 1 114 ? 9.037 1.684 13.178 1.00 96.56 114 LEU A C 1
ATOM 872 O O . LEU A 1 114 ? 9.079 1.590 14.403 1.00 96.56 114 LEU A O 1
ATOM 876 N N . GLY A 1 115 ? 8.901 2.859 12.558 1.00 96.69 115 GLY A N 1
ATOM 877 C CA . GLY A 1 115 ? 8.727 4.141 13.238 1.00 96.69 115 GLY A CA 1
ATOM 878 C C . GLY A 1 115 ? 7.287 4.458 13.655 1.00 96.69 115 GLY A C 1
ATOM 879 O O . GLY A 1 115 ? 7.071 5.484 14.309 1.00 96.69 115 GLY A O 1
ATOM 880 N N . LEU A 1 116 ? 6.304 3.627 13.289 1.00 96.75 116 LEU A N 1
ATOM 881 C CA . LEU A 1 116 ? 4.925 3.802 13.738 1.00 96.75 116 LEU A CA 1
ATOM 882 C C . LEU A 1 116 ? 4.819 3.606 15.263 1.00 96.75 116 LEU A C 1
ATOM 884 O O . LEU A 1 116 ? 5.550 2.794 15.836 1.00 96.75 116 LEU A O 1
ATOM 888 N N . PRO A 1 117 ? 3.888 4.310 15.934 1.00 96.31 117 PRO A N 1
ATOM 889 C CA . PRO A 1 117 ? 3.476 3.966 17.290 1.00 96.31 117 PRO A CA 1
ATOM 890 C C . PRO A 1 117 ? 3.099 2.484 17.400 1.00 96.31 117 PRO A C 1
ATOM 892 O O . PRO A 1 117 ? 2.445 1.957 16.500 1.00 96.31 117 PRO A O 1
ATOM 895 N N . ASP A 1 118 ? 3.464 1.844 18.513 1.00 95.50 118 ASP A N 1
ATOM 896 C CA . ASP A 1 118 ? 3.252 0.404 18.723 1.00 95.50 118 ASP A CA 1
ATOM 897 C C . ASP A 1 118 ? 1.796 -0.011 18.463 1.00 95.50 118 ASP A C 1
ATOM 899 O O . ASP A 1 118 ? 1.548 -0.954 17.728 1.00 95.50 118 ASP A O 1
ATOM 903 N N . ASP A 1 119 ? 0.821 0.769 18.936 1.00 94.81 119 ASP A N 1
ATOM 904 C CA . ASP A 1 119 ? -0.601 0.473 18.740 1.00 94.81 119 ASP A CA 1
ATOM 905 C C . ASP A 1 119 ? -1.072 0.592 17.280 1.00 94.81 119 ASP A C 1
ATOM 907 O O . ASP A 1 119 ? -2.041 -0.057 16.889 1.00 94.81 119 ASP A O 1
ATOM 911 N N . GLN A 1 120 ? -0.411 1.419 16.468 1.00 96.81 120 GLN A N 1
ATOM 912 C CA . GLN A 1 120 ? -0.663 1.500 15.028 1.00 96.81 120 GLN A CA 1
ATOM 913 C C . GLN A 1 120 ? 0.011 0.355 14.276 1.00 96.81 120 GLN A C 1
ATOM 915 O O . GLN A 1 120 ? -0.575 -0.166 13.328 1.00 96.81 120 GLN A O 1
ATOM 920 N N . ARG A 1 121 ? 1.219 -0.040 14.694 1.00 97.25 121 ARG A N 1
ATOM 921 C CA . ARG A 1 121 ? 1.930 -1.185 14.121 1.00 97.25 121 ARG A CA 1
ATOM 922 C C . ARG A 1 121 ? 1.187 -2.487 14.416 1.00 97.25 121 ARG A C 1
ATOM 924 O O . ARG A 1 121 ? 0.900 -3.220 13.477 1.00 97.25 121 ARG A O 1
ATOM 931 N N . ASP A 1 122 ? 0.774 -2.708 15.663 1.00 96.69 122 ASP A N 1
ATOM 932 C CA . ASP A 1 122 ? -0.026 -3.868 16.072 1.00 96.69 122 ASP A CA 1
ATOM 933 C C . ASP A 1 122 ?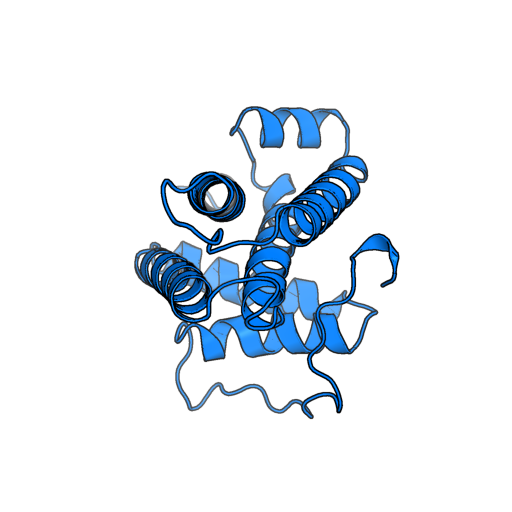 -1.335 -3.929 15.277 1.00 96.69 122 ASP A C 1
ATOM 935 O O . ASP A 1 122 ? -1.684 -4.965 14.714 1.00 96.69 122 ASP A O 1
ATOM 939 N N . ARG A 1 123 ? -2.028 -2.788 15.137 1.00 97.44 123 ARG A N 1
ATOM 940 C CA . ARG A 1 123 ? -3.261 -2.735 14.343 1.00 97.44 123 ARG A CA 1
ATOM 941 C C . ARG A 1 123 ? -3.022 -3.038 12.864 1.00 97.44 123 ARG A C 1
ATOM 943 O O . ARG A 1 123 ? -3.882 -3.640 12.227 1.00 97.44 123 ARG A O 1
ATOM 950 N N . PHE A 1 124 ? -1.898 -2.598 12.301 1.00 98.31 124 PHE A N 1
ATOM 951 C CA . PHE A 1 124 ? -1.545 -2.918 10.921 1.00 98.31 124 PHE A CA 1
ATOM 952 C C . PHE A 1 124 ? -1.296 -4.421 1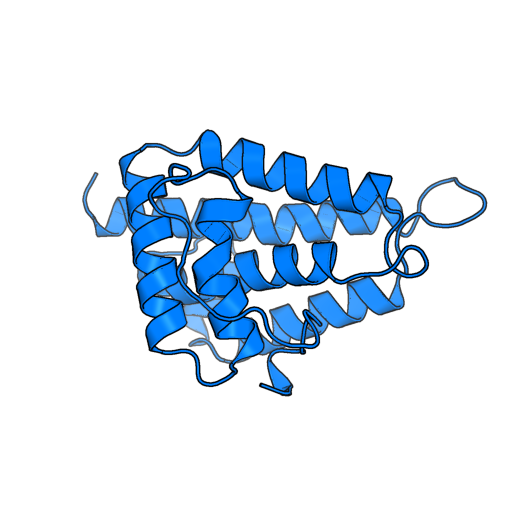0.748 1.00 98.31 124 PHE A C 1
ATOM 954 O O . PHE A 1 124 ? -1.824 -4.991 9.801 1.00 98.31 124 PHE A O 1
ATOM 961 N N . ILE A 1 125 ? -0.588 -5.064 11.682 1.00 97.81 125 ILE A N 1
ATOM 962 C CA . ILE A 1 125 ? -0.351 -6.516 11.673 1.00 97.81 125 ILE A CA 1
ATOM 963 C C . ILE A 1 125 ? -1.680 -7.284 11.736 1.00 97.81 125 ILE A C 1
ATOM 965 O O . ILE A 1 125 ? -1.950 -8.100 10.861 1.00 97.81 125 ILE A O 1
ATOM 969 N N . GLU A 1 126 ? -2.564 -6.956 12.685 1.00 97.50 126 GLU A N 1
ATOM 970 C CA . GLU A 1 126 ? -3.900 -7.574 12.775 1.00 97.50 126 GLU A CA 1
ATOM 971 C C . GLU A 1 126 ? -4.709 -7.416 11.478 1.00 97.50 126 GLU A C 1
ATOM 973 O O . GLU A 1 126 ? -5.429 -8.318 11.048 1.00 97.50 126 GLU A O 1
ATOM 978 N N . LEU A 1 127 ? -4.609 -6.249 10.841 1.00 98.31 127 LEU A N 1
ATOM 979 C CA . LEU A 1 127 ? -5.315 -5.970 9.598 1.00 98.31 127 LEU A CA 1
ATOM 980 C C . LEU A 1 127 ? -4.784 -6.806 8.426 1.00 98.31 127 LEU A C 1
ATOM 982 O O . LEU A 1 127 ? -5.568 -7.162 7.547 1.00 98.31 127 LEU A O 1
ATOM 986 N N . LEU A 1 128 ? -3.488 -7.123 8.391 1.00 98.38 128 LEU A N 1
ATOM 987 C CA . LEU A 1 128 ? -2.923 -8.008 7.370 1.00 98.38 128 LEU A CA 1
ATOM 988 C C . LEU A 1 128 ? -3.541 -9.408 7.458 1.00 98.38 128 LEU A C 1
ATOM 990 O O . LEU A 1 128 ? -3.956 -9.942 6.428 1.00 98.38 128 LEU A O 1
ATOM 994 N N . ASP A 1 129 ? -3.721 -9.940 8.670 1.00 97.25 129 ASP A N 1
ATOM 995 C CA . ASP A 1 129 ? -4.411 -11.217 8.895 1.00 97.25 129 ASP A CA 1
ATOM 996 C C . ASP A 1 129 ? -5.884 -11.161 8.459 1.00 97.25 129 ASP A C 1
ATOM 998 O O . ASP A 1 129 ? -6.386 -12.074 7.795 1.00 97.25 129 ASP A O 1
ATOM 1002 N N . GLU A 1 130 ? -6.589 -10.073 8.793 1.00 98.06 130 GLU A N 1
ATOM 1003 C CA . GLU A 1 130 ? -7.977 -9.844 8.368 1.00 98.06 130 GLU A CA 1
ATOM 1004 C C . GLU A 1 130 ? -8.102 -9.814 6.834 1.00 98.06 130 GLU A C 1
ATOM 1006 O O . GLU A 1 130 ? -9.010 -10.433 6.266 1.00 98.06 130 GLU A O 1
ATOM 1011 N N . LEU A 1 131 ? -7.183 -9.118 6.155 1.00 98.00 131 LEU A N 1
ATOM 1012 C CA . LEU A 1 131 ? -7.135 -9.037 4.695 1.00 98.00 131 LEU A CA 1
ATOM 1013 C C . LEU A 1 131 ? -6.803 -10.399 4.078 1.00 98.00 131 LEU A C 1
ATOM 1015 O O . LEU A 1 131 ? -7.493 -10.832 3.155 1.00 98.00 131 LEU A O 1
ATOM 1019 N N . ALA A 1 132 ? -5.802 -11.103 4.607 1.00 96.75 132 ALA A N 1
ATOM 1020 C CA . ALA A 1 132 ? -5.407 -12.425 4.135 1.00 96.75 132 ALA A CA 1
ATOM 1021 C C . ALA A 1 132 ? -6.547 -13.444 4.261 1.00 96.75 132 ALA A C 1
ATOM 1023 O O . ALA A 1 132 ? -6.786 -14.231 3.342 1.00 96.75 132 ALA A O 1
ATOM 1024 N N . ALA A 1 133 ? -7.297 -13.415 5.366 1.00 96.75 133 ALA A N 1
ATOM 1025 C CA . ALA A 1 133 ? -8.441 -14.298 5.579 1.00 96.75 133 ALA A CA 1
ATOM 1026 C C . ALA A 1 133 ? -9.567 -14.075 4.551 1.00 96.75 133 ALA A C 1
ATOM 1028 O O . ALA A 1 133 ? -10.272 -15.022 4.190 1.00 96.75 133 ALA A O 1
ATOM 1029 N N . ALA A 1 134 ? -9.734 -12.838 4.074 1.00 96.44 134 ALA A N 1
ATOM 1030 C CA . ALA A 1 134 ? -10.725 -12.476 3.065 1.00 96.44 134 ALA A CA 1
ATOM 1031 C C . ALA A 1 134 ? -10.231 -12.650 1.614 1.00 96.44 134 ALA A C 1
ATOM 1033 O O . ALA A 1 134 ? -11.049 -12.609 0.693 1.00 96.44 134 ALA A O 1
ATOM 1034 N N . GLU A 1 135 ? -8.928 -12.842 1.399 1.00 95.50 135 GLU A N 1
ATOM 1035 C CA . GLU A 1 135 ? -8.303 -12.801 0.077 1.00 95.50 135 GLU A CA 1
ATOM 1036 C C . GLU A 1 135 ? -8.495 -14.115 -0.715 1.00 95.50 135 GLU A C 1
ATOM 1038 O O . GLU A 1 135 ? -8.018 -15.181 -0.296 1.00 95.50 135 GLU A O 1
ATOM 1043 N N . PRO A 1 136 ? -9.181 -14.088 -1.878 1.00 91.94 136 PRO A N 1
ATOM 1044 C CA . PRO A 1 136 ? -9.362 -15.276 -2.709 1.00 91.94 136 PRO A CA 1
ATOM 1045 C C . PRO A 1 136 ? -8.084 -15.710 -3.440 1.00 91.94 136 PRO A C 1
ATOM 1047 O O . PRO A 1 136 ? -7.864 -16.919 -3.585 1.00 91.94 136 PRO A O 1
ATOM 1050 N N . HIS A 1 137 ? -7.240 -14.774 -3.881 1.00 92.06 137 HIS A N 1
ATOM 1051 C CA . HIS A 1 137 ? -6.057 -15.066 -4.684 1.00 92.06 137 HIS A CA 1
ATOM 1052 C C . HIS A 1 137 ? -4.921 -15.612 -3.811 1.00 92.06 137 HIS A C 1
ATOM 1054 O O . HIS A 1 137 ? -4.441 -14.950 -2.892 1.00 92.06 137 HIS A O 1
ATOM 1060 N N . ALA A 1 138 ? -4.464 -16.837 -4.094 1.00 90.75 138 ALA A N 1
ATOM 1061 C CA . ALA A 1 138 ? -3.478 -17.534 -3.263 1.00 90.75 138 ALA A CA 1
ATOM 1062 C C . ALA A 1 138 ? -2.157 -16.762 -3.115 1.00 90.75 138 ALA A C 1
ATOM 1064 O O . ALA A 1 138 ? -1.696 -16.598 -1.991 1.00 90.75 138 ALA A O 1
ATOM 1065 N N . GLY A 1 139 ? -1.611 -16.223 -4.211 1.00 91.44 139 GLY A N 1
ATOM 1066 C CA . GLY A 1 139 ? -0.364 -15.453 -4.163 1.00 91.44 139 GLY A CA 1
ATOM 1067 C C . GLY A 1 139 ? -0.496 -14.168 -3.346 1.00 91.44 139 GLY A C 1
ATOM 1068 O O . GLY A 1 139 ? 0.348 -13.880 -2.514 1.00 91.44 139 GLY A O 1
ATOM 1069 N N . ARG A 1 140 ? -1.617 -13.443 -3.478 1.00 94.50 140 ARG A N 1
ATOM 1070 C CA . ARG A 1 140 ? -1.812 -12.191 -2.725 1.00 94.50 140 ARG A CA 1
ATOM 1071 C C . ARG A 1 140 ? -2.017 -12.473 -1.244 1.00 94.50 140 ARG A C 1
ATOM 1073 O O . ARG A 1 140 ? -1.507 -11.753 -0.396 1.00 94.50 140 ARG A O 1
ATOM 1080 N N . ARG A 1 141 ? -2.777 -13.523 -0.936 1.00 95.19 141 ARG A N 1
ATOM 1081 C CA . ARG A 1 141 ? -2.958 -13.988 0.434 1.00 95.19 141 ARG A CA 1
ATOM 1082 C C . ARG A 1 141 ? -1.623 -14.370 1.065 1.00 95.19 141 ARG A C 1
ATOM 1084 O O . ARG A 1 141 ? -1.407 -13.992 2.206 1.00 95.19 141 ARG A O 1
ATOM 1091 N N . TYR A 1 142 ? -0.756 -15.080 0.338 1.00 94.12 142 TYR A N 1
ATOM 1092 C CA . TYR A 1 142 ? 0.594 -15.394 0.808 1.00 94.12 142 TYR A CA 1
ATOM 1093 C C . TYR A 1 142 ? 1.361 -14.115 1.150 1.00 94.12 142 TYR A C 1
ATOM 1095 O O . TYR A 1 142 ? 1.811 -13.987 2.282 1.00 94.12 142 TYR A O 1
ATOM 1103 N N . GLU A 1 143 ? 1.400 -13.135 0.242 1.00 95.19 143 GLU A N 1
ATOM 1104 C CA . GLU A 1 143 ? 2.064 -11.856 0.519 1.00 95.19 143 GLU A CA 1
ATOM 1105 C C . GLU A 1 143 ? 1.528 -11.152 1.756 1.00 95.19 143 GLU A C 1
ATOM 1107 O O . GLU A 1 143 ? 2.309 -10.714 2.587 1.00 95.19 143 GLU A O 1
ATOM 1112 N N . LEU A 1 144 ? 0.204 -11.062 1.914 1.00 96.88 144 LEU A N 1
ATOM 1113 C CA . LEU A 1 144 ? -0.401 -10.431 3.088 1.00 96.88 144 LEU A CA 1
ATOM 1114 C C . LEU A 1 144 ? 0.055 -11.099 4.394 1.00 96.88 144 LEU A C 1
ATOM 1116 O O . LEU A 1 144 ? 0.294 -10.397 5.371 1.00 96.88 144 LEU A O 1
ATOM 1120 N N . LEU A 1 145 ? 0.203 -12.426 4.393 1.00 95.69 145 LEU A N 1
ATOM 1121 C CA . LEU A 1 145 ? 0.626 -13.199 5.562 1.00 95.69 145 LEU A CA 1
ATOM 1122 C C . LEU A 1 145 ? 2.111 -13.000 5.880 1.00 95.69 145 LEU A C 1
ATOM 1124 O O . LEU A 1 145 ? 2.465 -12.858 7.046 1.00 95.69 145 LEU A O 1
ATOM 1128 N N . VAL A 1 146 ? 2.980 -12.971 4.867 1.00 95.06 146 VAL A N 1
ATOM 1129 C CA . VAL A 1 146 ? 4.437 -12.853 5.070 1.00 95.06 146 VAL A CA 1
ATOM 1130 C C . VAL A 1 146 ? 4.926 -11.418 5.201 1.00 95.06 146 VAL A C 1
ATOM 1132 O O . VAL A 1 146 ? 5.995 -11.192 5.764 1.00 95.06 146 VAL A O 1
ATOM 1135 N N . PHE A 1 147 ? 4.131 -10.437 4.769 1.00 96.25 147 PHE A N 1
ATOM 1136 C CA . PHE A 1 147 ? 4.528 -9.032 4.719 1.00 96.25 147 PHE A CA 1
ATOM 1137 C C . PHE A 1 147 ? 5.081 -8.508 6.050 1.00 96.25 147 PHE A C 1
ATOM 1139 O O . PHE A 1 147 ? 6.115 -7.840 6.079 1.00 96.25 147 PHE A O 1
ATOM 1146 N N . ALA A 1 148 ? 4.399 -8.802 7.163 1.00 96.69 148 ALA A N 1
ATOM 1147 C CA . ALA A 1 148 ? 4.818 -8.337 8.483 1.00 96.69 148 ALA A CA 1
ATOM 1148 C C . ALA A 1 148 ? 6.179 -8.919 8.893 1.00 96.69 148 ALA A C 1
ATOM 1150 O O . ALA A 1 148 ? 7.017 -8.187 9.421 1.00 96.69 148 ALA A O 1
ATOM 1151 N N . PHE A 1 149 ? 6.405 -10.203 8.613 1.00 95.31 149 PHE A N 1
ATOM 1152 C CA . PHE A 1 149 ? 7.660 -10.895 8.895 1.00 95.31 149 PHE A CA 1
ATOM 1153 C C . PHE A 1 149 ? 8.805 -10.359 8.030 1.00 95.31 149 PHE A C 1
ATOM 1155 O O . PHE A 1 149 ? 9.851 -9.986 8.553 1.00 95.31 149 PHE A O 1
ATOM 1162 N N . GLU A 1 150 ? 8.590 -10.196 6.726 1.00 93.44 150 GLU A N 1
ATOM 1163 C CA . GLU A 1 150 ? 9.616 -9.673 5.812 1.00 93.44 150 GLU A CA 1
ATOM 1164 C C . GLU A 1 150 ? 9.996 -8.221 6.093 1.00 93.44 150 GLU A C 1
ATOM 1166 O O . GLU A 1 150 ? 11.135 -7.808 5.874 1.00 93.44 150 GLU A O 1
ATOM 1171 N N . CYS A 1 151 ? 9.054 -7.446 6.627 1.00 94.56 151 CYS A N 1
ATOM 1172 C CA . CYS A 1 151 ? 9.314 -6.097 7.108 1.00 94.56 151 CYS A CA 1
ATOM 1173 C C . CYS A 1 151 ? 9.963 -6.065 8.507 1.00 94.56 151 CYS A C 1
ATOM 1175 O O . CYS A 1 151 ? 10.250 -4.975 9.005 1.00 94.56 151 CYS A O 1
ATOM 1177 N N . GLY A 1 152 ? 10.162 -7.213 9.166 1.00 94.88 152 GLY A N 1
ATOM 1178 C CA . GLY A 1 152 ? 10.688 -7.306 10.531 1.00 94.88 152 GLY A CA 1
ATOM 1179 C C . GLY A 1 152 ? 9.776 -6.665 11.582 1.00 94.88 152 GLY A C 1
ATOM 1180 O O . GLY A 1 152 ? 10.265 -6.100 12.560 1.00 94.88 152 GLY A O 1
ATOM 1181 N N . LEU A 1 153 ? 8.458 -6.668 11.353 1.00 95.38 153 LEU A N 1
ATOM 1182 C CA . LEU A 1 153 ? 7.466 -6.129 12.294 1.00 95.38 153 LEU A CA 1
ATOM 1183 C C . LEU A 1 153 ? 7.079 -7.132 13.384 1.00 95.38 153 LEU A C 1
ATOM 1185 O O . LEU A 1 153 ? 6.537 -6.721 14.410 1.00 95.38 153 LEU A O 1
ATOM 1189 N N . VAL A 1 154 ? 7.342 -8.415 13.142 1.00 94.44 154 VAL A N 1
ATOM 1190 C CA . VAL A 1 154 ? 7.158 -9.534 14.073 1.00 94.44 154 VAL A CA 1
ATOM 1191 C C . VAL A 1 154 ? 8.482 -10.280 14.236 1.00 94.44 154 VAL A C 1
ATOM 1193 O O . VAL A 1 154 ? 9.385 -10.122 13.410 1.00 94.44 154 VAL A O 1
ATOM 1196 N N . ASP A 1 155 ? 8.609 -11.053 15.312 1.00 91.06 155 ASP A N 1
ATOM 1197 C CA . ASP A 1 155 ? 9.824 -11.812 15.605 1.00 91.06 155 ASP A CA 1
ATOM 1198 C C . ASP A 1 155 ? 9.927 -13.076 14.726 1.00 91.06 155 ASP A C 1
ATOM 1200 O O . ASP A 1 155 ? 8.934 -13.562 14.186 1.00 91.06 155 ASP A O 1
ATOM 1204 N N . ASP A 1 156 ? 11.127 -13.663 14.629 1.00 83.00 156 ASP A N 1
ATOM 1205 C CA . ASP A 1 156 ? 11.369 -14.891 13.846 1.00 83.00 156 ASP A CA 1
ATOM 1206 C C . ASP A 1 156 ? 10.521 -16.091 14.307 1.00 83.00 156 ASP A C 1
ATOM 1208 O O . ASP A 1 156 ? 10.255 -17.015 13.541 1.00 83.00 156 ASP A O 1
ATOM 1212 N N . GLU A 1 157 ? 10.089 -16.101 15.571 1.00 82.75 157 GLU A N 1
ATOM 1213 C CA . GLU A 1 157 ? 9.216 -17.148 16.117 1.00 82.75 157 GLU A CA 1
ATOM 1214 C C . GLU A 1 157 ? 7.785 -17.080 15.552 1.00 82.75 157 GLU A C 1
ATOM 1216 O O . GLU A 1 157 ? 7.062 -18.079 15.605 1.00 82.75 157 GLU A O 1
ATOM 1221 N N . ASP A 1 158 ? 7.409 -15.932 14.983 1.00 82.50 158 ASP A N 1
ATOM 1222 C CA . ASP A 1 158 ? 6.109 -15.654 14.376 1.00 82.50 158 ASP A CA 1
ATOM 1223 C C . ASP A 1 158 ? 6.137 -15.801 12.839 1.00 82.50 158 ASP A C 1
ATOM 1225 O O . ASP A 1 158 ? 5.210 -15.358 12.157 1.00 82.50 158 ASP A O 1
ATOM 1229 N N . GLU A 1 159 ? 7.178 -16.436 12.274 1.00 83.81 159 GLU A N 1
ATOM 1230 C CA . GLU A 1 159 ? 7.255 -16.723 10.837 1.00 83.81 159 GLU A CA 1
ATOM 1231 C C . GLU A 1 159 ? 6.000 -17.500 10.371 1.00 83.81 159 GLU A C 1
ATOM 1233 O O . GLU A 1 159 ? 5.677 -18.571 10.914 1.00 83.81 159 GLU A O 1
ATOM 1238 N N . PRO A 1 160 ? 5.266 -17.001 9.357 1.00 81.25 160 PRO A N 1
ATOM 1239 C CA . PRO A 1 160 ? 4.037 -17.640 8.911 1.00 81.25 160 PRO A CA 1
ATOM 1240 C C . PRO A 1 160 ? 4.303 -19.031 8.325 1.00 81.25 160 PRO A C 1
ATOM 1242 O O . PRO A 1 160 ? 5.086 -19.202 7.395 1.00 81.25 160 PRO A O 1
ATOM 1245 N N . GLN A 1 161 ? 3.577 -20.045 8.805 1.00 81.00 161 GLN A N 1
ATOM 1246 C CA . GLN A 1 161 ? 3.677 -21.421 8.296 1.00 81.00 161 GLN A CA 1
ATOM 1247 C C . GLN A 1 161 ? 2.861 -21.605 7.008 1.00 81.00 161 GLN A C 1
ATOM 1249 O O . GLN A 1 161 ? 1.868 -22.339 6.985 1.00 81.00 161 GLN A O 1
ATOM 1254 N N . HIS A 1 162 ? 3.261 -20.927 5.934 1.00 78.75 162 HIS A N 1
ATOM 1255 C CA . HIS A 1 162 ? 2.597 -20.995 4.634 1.00 78.75 162 HIS A CA 1
ATOM 1256 C C . HIS A 1 162 ? 3.541 -21.504 3.548 1.00 78.75 162 HIS A C 1
ATOM 1258 O O . HIS A 1 162 ? 4.705 -21.129 3.488 1.00 78.75 162 HIS A O 1
ATOM 1264 N N . GLU A 1 163 ? 3.028 -22.389 2.692 1.00 78.12 163 GLU A N 1
ATOM 1265 C CA . GLU A 1 163 ? 3.765 -22.861 1.521 1.00 78.12 163 GLU A CA 1
ATOM 1266 C C . GLU A 1 163 ? 3.927 -21.698 0.538 1.00 78.12 163 GLU A C 1
ATOM 1268 O O . GLU A 1 163 ? 2.931 -21.127 0.081 1.00 78.12 163 GLU A O 1
ATOM 1273 N N . GLU A 1 164 ? 5.180 -21.339 0.254 1.00 77.75 164 GLU A N 1
ATOM 1274 C CA . GLU A 1 164 ? 5.514 -20.340 -0.755 1.00 77.75 164 GLU A CA 1
ATOM 1275 C C . GLU A 1 164 ? 4.974 -20.796 -2.119 1.00 77.75 164 GLU A C 1
ATOM 1277 O O . GLU A 1 164 ? 5.205 -21.941 -2.520 1.00 77.75 164 GLU A O 1
ATOM 1282 N N . PRO A 1 165 ? 4.222 -19.946 -2.840 1.00 77.94 165 PRO A N 1
ATOM 1283 C CA . PRO A 1 165 ? 3.746 -20.295 -4.169 1.00 77.94 165 PRO A CA 1
ATOM 1284 C C 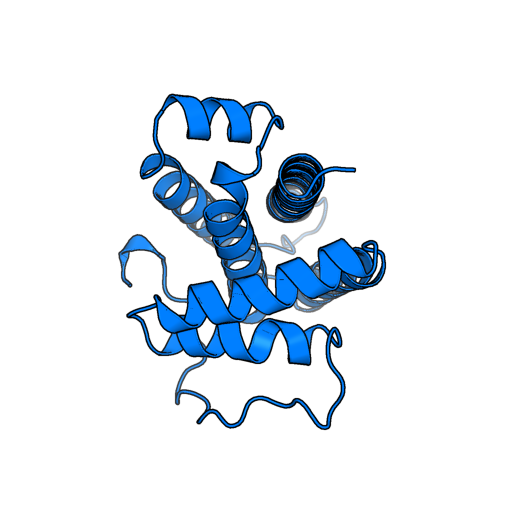. PRO A 1 165 ? 4.922 -20.454 -5.145 1.00 77.94 165 PRO A C 1
ATOM 1286 O O . PRO A 1 165 ? 5.886 -19.697 -5.091 1.00 77.94 165 PRO A O 1
ATOM 1289 N N . ASP A 1 166 ? 4.797 -21.376 -6.109 1.00 68.12 166 ASP A N 1
ATOM 1290 C CA . ASP A 1 166 ? 5.830 -21.660 -7.129 1.00 68.12 166 ASP A CA 1
ATOM 1291 C C . ASP A 1 166 ? 6.321 -20.411 -7.889 1.00 68.12 166 ASP A C 1
ATOM 1293 O O . ASP A 1 166 ? 7.442 -20.384 -8.401 1.00 68.12 166 ASP A O 1
ATOM 1297 N N . GLN A 1 167 ? 5.470 -19.387 -8.003 1.00 63.28 167 GLN A N 1
ATOM 1298 C CA . GLN A 1 167 ? 5.827 -18.081 -8.539 1.00 63.28 167 GLN A CA 1
ATOM 1299 C C . GLN A 1 167 ? 5.271 -16.985 -7.642 1.00 63.28 167 GLN A C 1
ATOM 1301 O O . GLN A 1 167 ? 4.058 -16.841 -7.473 1.00 63.28 167 GLN A O 1
ATOM 1306 N N . ARG A 1 168 ? 6.185 -16.175 -7.117 1.00 74.88 168 ARG A N 1
ATOM 1307 C CA . ARG A 1 168 ? 5.901 -15.006 -6.292 1.00 74.88 168 ARG A CA 1
ATOM 1308 C C . ARG A 1 168 ? 5.683 -13.749 -7.144 1.00 74.88 168 ARG A C 1
ATOM 1310 O O . ARG A 1 168 ? 6.204 -12.676 -6.864 1.00 74.88 168 ARG A O 1
ATOM 1317 N N . GLU A 1 169 ? 4.945 -13.914 -8.240 1.00 86.19 169 GLU A N 1
ATOM 1318 C CA . GLU A 1 169 ? 4.670 -12.854 -9.209 1.00 86.19 169 GLU A CA 1
ATOM 1319 C C . GLU A 1 169 ? 3.560 -11.943 -8.689 1.00 86.19 169 GLU A C 1
ATOM 1321 O O . GLU A 1 169 ? 2.478 -12.407 -8.312 1.00 86.19 169 GLU A O 1
ATOM 1326 N N . TRP A 1 170 ? 3.800 -10.633 -8.725 1.00 92.25 170 TRP A N 1
ATOM 1327 C CA . TRP A 1 170 ? 2.737 -9.673 -8.493 1.00 92.25 170 TRP A CA 1
ATOM 1328 C C . TRP A 1 170 ? 1.697 -9.763 -9.613 1.00 92.25 170 TRP A C 1
ATOM 1330 O O . TRP A 1 170 ? 1.941 -9.419 -10.767 1.00 92.25 170 TRP A O 1
ATOM 1340 N N . VAL A 1 171 ? 0.495 -10.207 -9.258 1.00 89.88 171 VAL A N 1
ATOM 1341 C CA . VAL A 1 171 ? -0.651 -10.248 -10.175 1.00 89.88 171 VAL A CA 1
ATOM 1342 C C . VAL A 1 171 ? -1.398 -8.930 -10.073 1.00 89.88 171 VAL A C 1
ATOM 1344 O O . VAL A 1 171 ? -1.566 -8.426 -8.969 1.00 89.88 171 VAL A O 1
ATOM 1347 N N . ARG A 1 172 ? -1.913 -8.363 -11.163 1.00 90.44 172 ARG A N 1
ATOM 1348 C CA . ARG A 1 172 ? -2.698 -7.120 -11.078 1.00 90.44 172 ARG A CA 1
ATOM 1349 C C . ARG A 1 172 ? -4.012 -7.337 -10.320 1.00 90.44 172 ARG A C 1
ATOM 1351 O O . ARG A 1 172 ? -4.645 -8.366 -10.532 1.00 90.44 172 ARG A O 1
ATOM 1358 N N . PRO A 1 173 ? -4.481 -6.386 -9.494 1.00 89.44 173 PRO A N 1
ATOM 1359 C CA . PRO A 1 173 ? -5.742 -6.512 -8.763 1.00 89.44 173 PRO A CA 1
ATOM 1360 C C . PRO A 1 173 ? -6.965 -6.840 -9.630 1.00 89.44 173 PRO A C 1
ATOM 1362 O O . PRO A 1 173 ? -7.869 -7.519 -9.155 1.00 89.44 173 PRO A O 1
ATOM 1365 N N . GLU A 1 174 ? -7.006 -6.381 -10.883 1.00 89.38 174 GLU A N 1
ATOM 1366 C CA . GLU A 1 174 ? -8.078 -6.705 -11.832 1.00 89.38 174 GLU A CA 1
ATOM 1367 C C . GLU A 1 174 ? -8.092 -8.164 -12.318 1.00 89.38 174 GLU A C 1
ATOM 1369 O O . GLU A 1 174 ? -9.122 -8.618 -12.819 1.00 89.38 174 GLU A O 1
ATOM 1374 N N . ASP A 1 175 ? -6.976 -8.878 -12.165 1.00 87.75 175 ASP A N 1
ATOM 1375 C CA . ASP A 1 175 ? -6.788 -10.262 -12.610 1.00 87.75 175 ASP A CA 1
ATOM 1376 C C . ASP A 1 175 ? -6.879 -11.274 -11.442 1.00 87.75 175 ASP A C 1
ATOM 1378 O O . ASP A 1 175 ? -6.693 -12.473 -11.661 1.00 87.75 175 ASP A O 1
ATOM 1382 N N . ARG A 1 176 ? -7.151 -10.800 -10.213 1.00 85.62 176 ARG A N 1
ATOM 1383 C CA . ARG A 1 176 ? -7.237 -11.595 -8.970 1.00 85.62 176 ARG A CA 1
ATOM 1384 C C . ARG A 1 176 ? -8.656 -12.078 -8.655 1.00 85.62 176 ARG A C 1
ATOM 1386 O O . ARG A 1 176 ? -9.630 -11.330 -8.911 1.00 85.62 176 ARG A O 1
#